Protein AF-A0A2R5L141-F1 (afdb_monomer_lite)

Structure (mmCIF, N/CA/C/O backbone):
data_AF-A0A2R5L141-F1
#
_entry.id   AF-A0A2R5L141-F1
#
loop_
_atom_site.group_PDB
_atom_site.id
_atom_site.type_symbol
_atom_site.label_atom_id
_atom_site.label_alt_id
_atom_site.label_comp_id
_atom_site.label_asym_id
_atom_site.label_entity_id
_atom_site.label_seq_id
_atom_site.pdbx_PDB_ins_code
_atom_site.Cartn_x
_atom_site.Cartn_y
_atom_site.Cartn_z
_atom_site.occupancy
_atom_site.B_iso_or_equiv
_atom_site.auth_seq_id
_atom_site.auth_comp_id
_atom_site.auth_asym_id
_atom_site.auth_atom_id
_atom_site.pdbx_PDB_model_num
ATOM 1 N N . PRO A 1 1 ? -1.984 18.784 17.038 1.00 58.97 1 PRO A N 1
ATOM 2 C CA . PRO A 1 1 ? -2.463 17.657 17.877 1.00 58.97 1 PRO A CA 1
ATOM 3 C C . PRO A 1 1 ? -3.849 17.119 17.466 1.00 58.97 1 PRO A C 1
ATOM 5 O O . PRO A 1 1 ? -3.895 16.082 16.822 1.00 58.97 1 PRO A O 1
ATOM 8 N N . ARG A 1 2 ? -4.967 17.826 17.723 1.00 63.34 2 ARG A N 1
ATOM 9 C CA . ARG A 1 2 ? -6.333 17.289 17.489 1.00 63.34 2 ARG A CA 1
ATOM 10 C C . ARG A 1 2 ? -6.642 16.877 16.038 1.00 63.34 2 ARG A C 1
ATOM 12 O O . ARG A 1 2 ? -7.341 15.895 15.826 1.00 63.34 2 ARG A O 1
ATOM 19 N N . ARG A 1 3 ? -6.106 17.599 15.043 1.00 70.69 3 ARG A N 1
ATOM 20 C CA . ARG A 1 3 ? -6.304 17.279 13.612 1.00 70.69 3 ARG A CA 1
ATOM 21 C C . ARG A 1 3 ? -5.584 15.990 13.189 1.00 70.69 3 ARG A C 1
ATOM 23 O O . ARG A 1 3 ? -6.157 15.211 12.442 1.00 70.69 3 ARG A O 1
ATOM 30 N N . ILE A 1 4 ? -4.379 15.747 13.715 1.00 76.75 4 ILE A N 1
ATOM 31 C CA . ILE A 1 4 ? -3.587 14.536 13.431 1.00 76.75 4 ILE A CA 1
ATOM 32 C C . ILE A 1 4 ? -4.266 13.313 14.052 1.00 76.75 4 ILE A C 1
ATOM 34 O O . ILE A 1 4 ? -4.459 12.313 13.376 1.00 76.75 4 ILE A O 1
ATOM 38 N N . THR A 1 5 ? -4.734 13.419 15.299 1.00 81.12 5 THR A N 1
ATOM 39 C CA . THR A 1 5 ? -5.468 12.330 15.962 1.00 81.12 5 THR A CA 1
ATOM 40 C C . THR A 1 5 ? -6.735 11.937 15.197 1.00 81.12 5 THR A C 1
ATOM 42 O O . THR A 1 5 ? -6.980 10.755 14.981 1.00 81.12 5 THR A O 1
ATOM 45 N N . GLY A 1 6 ? -7.528 12.914 14.738 1.00 85.25 6 GLY A N 1
ATOM 46 C CA . GLY A 1 6 ? -8.716 12.634 13.923 1.00 85.25 6 GLY A CA 1
ATOM 47 C C . GLY A 1 6 ? -8.377 11.939 12.601 1.00 85.25 6 GLY A C 1
ATOM 48 O O . GLY A 1 6 ? -9.056 10.991 12.213 1.00 85.25 6 GLY A O 1
ATOM 49 N N . TYR A 1 7 ? -7.291 12.365 11.955 1.00 86.06 7 TYR A N 1
ATOM 50 C CA . TYR A 1 7 ? -6.790 11.756 10.727 1.00 86.06 7 TYR A CA 1
ATOM 51 C C . TYR A 1 7 ? -6.356 10.299 10.934 1.00 86.06 7 TYR A C 1
ATOM 53 O O . TYR A 1 7 ? -6.804 9.412 10.212 1.00 86.06 7 TYR A O 1
ATOM 61 N N . VAL A 1 8 ? -5.532 10.039 11.954 1.00 86.31 8 VAL A N 1
ATOM 62 C CA . VAL A 1 8 ? -5.047 8.693 12.298 1.00 86.31 8 VAL A CA 1
ATOM 63 C C . VAL A 1 8 ? -6.211 7.765 12.648 1.00 86.31 8 VAL A C 1
ATOM 65 O O . VAL A 1 8 ? -6.224 6.614 12.215 1.00 86.31 8 VAL A O 1
ATOM 68 N N . ASN A 1 9 ? -7.229 8.261 13.357 1.00 89.88 9 ASN A N 1
ATOM 69 C CA . ASN A 1 9 ? -8.430 7.484 13.666 1.00 89.88 9 ASN A CA 1
ATOM 70 C C . ASN A 1 9 ? -9.209 7.107 12.401 1.00 89.88 9 ASN A C 1
ATOM 72 O O . ASN A 1 9 ? -9.578 5.945 12.234 1.00 89.88 9 ASN A O 1
ATOM 76 N N . LEU A 1 10 ? -9.433 8.065 11.497 1.00 92.06 10 LEU A N 1
ATOM 77 C CA . LEU A 1 10 ? -10.133 7.806 10.239 1.00 92.06 10 LEU A CA 1
ATOM 78 C C . LEU A 1 10 ? -9.359 6.812 9.364 1.00 92.06 10 LEU A C 1
ATOM 80 O O . LEU A 1 10 ? -9.944 5.879 8.812 1.00 92.06 10 LEU A O 1
ATOM 84 N N . LEU A 1 11 ? -8.039 6.963 9.285 1.00 91.75 11 LEU A N 1
ATOM 85 C CA . LEU A 1 11 ? -7.178 6.034 8.564 1.00 91.75 11 LEU A CA 1
ATOM 86 C C . LEU A 1 11 ? -7.195 4.631 9.186 1.00 91.75 11 LEU A C 1
ATOM 88 O O . LEU A 1 11 ? -7.276 3.640 8.473 1.00 91.75 11 LEU A O 1
ATOM 92 N N . THR A 1 12 ? -7.182 4.534 10.514 1.00 93.00 12 THR A N 1
ATOM 93 C CA . THR A 1 12 ? -7.265 3.246 11.217 1.00 93.00 12 THR A CA 1
ATOM 94 C C . THR A 1 12 ? -8.603 2.555 10.949 1.00 93.00 12 THR A C 1
ATOM 96 O O . THR A 1 12 ? -8.636 1.358 10.671 1.00 93.00 12 THR A O 1
ATOM 99 N N . LEU A 1 13 ? -9.714 3.299 10.983 1.00 95.00 13 LEU A N 1
ATOM 100 C CA . LEU A 1 13 ? -11.051 2.770 10.691 1.00 95.00 13 LEU A CA 1
ATOM 101 C C . LEU A 1 13 ? -11.174 2.283 9.244 1.00 95.00 13 LEU A C 1
ATOM 103 O O . LEU A 1 13 ? -11.675 1.183 9.001 1.00 95.00 13 LEU A O 1
ATOM 107 N N . THR A 1 14 ? -10.704 3.087 8.291 1.00 95.00 14 THR A N 1
ATOM 108 C CA . THR A 1 14 ? -10.738 2.740 6.862 1.00 95.00 14 THR A CA 1
ATOM 109 C C . THR A 1 14 ? -9.842 1.541 6.565 1.00 95.00 14 THR A C 1
ATOM 111 O O . THR A 1 14 ? -10.306 0.585 5.946 1.00 95.00 14 THR A O 1
ATOM 114 N N . TYR A 1 15 ? -8.619 1.519 7.103 1.00 95.50 15 TYR A N 1
ATOM 115 C CA . TYR A 1 15 ? -7.717 0.371 7.017 1.00 95.50 15 TYR A CA 1
ATOM 116 C C . TYR A 1 15 ? -8.356 -0.907 7.567 1.00 95.50 15 TYR A C 1
ATOM 118 O O . TYR A 1 15 ? -8.405 -1.911 6.863 1.00 95.50 15 TYR A O 1
ATOM 126 N N . ASN A 1 16 ? -8.895 -0.878 8.790 1.00 95.88 16 ASN A N 1
ATOM 127 C CA . ASN A 1 16 ? -9.498 -2.065 9.403 1.00 95.88 16 ASN A CA 1
ATOM 128 C C . ASN A 1 16 ? -10.695 -2.586 8.596 1.00 95.88 16 ASN A C 1
ATOM 130 O O . ASN A 1 16 ? -10.852 -3.797 8.449 1.00 95.88 16 ASN A O 1
ATOM 134 N N . SER A 1 17 ? -11.506 -1.683 8.041 1.00 95.38 17 SER A N 1
ATOM 135 C CA . SER A 1 17 ? -12.667 -2.046 7.219 1.00 95.38 17 SER A CA 1
ATOM 136 C C . SER A 1 17 ? -12.243 -2.752 5.928 1.00 95.38 17 SER A C 1
ATOM 138 O O . SER A 1 17 ? -12.770 -3.809 5.590 1.00 95.38 17 SER A O 1
ATOM 140 N N . ILE A 1 18 ? -11.249 -2.201 5.226 1.00 95.69 18 ILE A N 1
ATOM 141 C CA . ILE A 1 18 ? -10.749 -2.769 3.969 1.00 95.69 18 ILE A CA 1
ATOM 142 C C . ILE A 1 18 ? -9.975 -4.062 4.226 1.00 95.69 18 ILE A C 1
ATOM 144 O O . ILE A 1 18 ? -10.136 -5.023 3.478 1.00 95.69 18 ILE A O 1
ATOM 148 N N . LYS A 1 19 ? -9.187 -4.128 5.306 1.00 96.25 19 LYS A N 1
ATOM 149 C CA . LYS A 1 19 ? -8.475 -5.343 5.721 1.00 96.25 19 LYS A CA 1
ATOM 150 C C . LYS A 1 19 ? -9.455 -6.486 5.974 1.00 96.25 19 LYS A C 1
ATOM 152 O O . LYS A 1 19 ? -9.295 -7.551 5.385 1.00 96.25 19 LYS A O 1
ATOM 157 N N . ALA A 1 20 ? -10.499 -6.252 6.769 1.00 96.00 20 ALA A N 1
ATOM 158 C CA . ALA A 1 20 ? -11.530 -7.257 7.027 1.00 96.00 20 ALA A CA 1
ATOM 159 C C . ALA A 1 20 ? -12.231 -7.704 5.730 1.00 96.00 20 ALA A C 1
ATOM 161 O O . ALA A 1 20 ? -12.481 -8.892 5.519 1.00 96.00 20 ALA A O 1
ATOM 162 N N . ALA A 1 21 ? -12.490 -6.771 4.811 1.00 95.69 21 ALA A N 1
ATOM 163 C CA . ALA A 1 21 ? -13.061 -7.117 3.517 1.00 95.69 21 ALA A CA 1
ATOM 164 C C . ALA A 1 21 ? -12.092 -7.941 2.646 1.00 95.69 21 ALA A C 1
ATOM 166 O O . ALA A 1 21 ? -12.517 -8.877 1.973 1.00 95.69 21 ALA A O 1
ATOM 167 N N . SER A 1 22 ? -10.788 -7.652 2.699 1.00 96.50 22 SER A N 1
ATOM 168 C CA . SER A 1 22 ? -9.754 -8.400 1.968 1.00 96.50 22 SER A CA 1
ATOM 169 C C . SER A 1 22 ? -9.618 -9.852 2.435 1.00 96.50 22 SER A C 1
ATOM 171 O O . SER A 1 22 ? -9.294 -10.732 1.630 1.00 96.50 22 SER A O 1
ATOM 173 N N . GLU A 1 23 ? -9.925 -10.111 3.710 1.00 96.38 23 GLU A N 1
ATOM 174 C CA . GLU A 1 23 ? -9.935 -11.441 4.329 1.00 96.38 23 GLU A CA 1
ATOM 175 C C . GLU A 1 23 ? -11.157 -12.274 3.897 1.00 96.38 23 GLU A C 1
ATOM 177 O O . GLU A 1 23 ? -11.150 -13.495 4.028 1.00 96.38 23 GLU A O 1
ATOM 182 N N . SER A 1 24 ? -12.174 -11.652 3.287 1.00 95.56 24 SER A N 1
ATOM 183 C CA . SER A 1 24 ? -13.379 -12.329 2.775 1.00 95.56 24 SER A CA 1
ATOM 184 C C . SER A 1 24 ? -13.175 -13.017 1.409 1.00 95.56 24 SER A C 1
ATOM 186 O O . SER A 1 24 ? -14.141 -13.367 0.728 1.00 95.56 24 SER A O 1
ATOM 188 N N . GLY A 1 25 ? -11.922 -13.208 0.980 1.00 93.81 25 GLY A N 1
ATOM 189 C CA . GLY A 1 25 ? -11.573 -13.884 -0.272 1.00 93.81 25 GLY A CA 1
ATOM 190 C C . GLY A 1 25 ? -12.082 -13.130 -1.502 1.00 93.81 25 GLY A C 1
ATOM 191 O O . GLY A 1 25 ? -11.846 -11.930 -1.637 1.00 93.81 25 GLY A O 1
ATOM 192 N N . GLU A 1 26 ? -12.786 -13.822 -2.397 1.00 95.06 26 GLU A N 1
ATOM 193 C CA . GLU A 1 26 ? -13.339 -13.252 -3.638 1.00 95.06 26 GLU A CA 1
ATOM 194 C C . GLU A 1 26 ? -14.398 -12.168 -3.397 1.00 95.06 26 GLU A C 1
ATOM 196 O O . GLU A 1 26 ? -14.607 -11.301 -4.247 1.00 95.06 26 GLU A O 1
ATOM 201 N N . LEU A 1 27 ? -15.031 -12.158 -2.216 1.00 94.50 27 LEU A N 1
ATOM 202 C CA . LEU A 1 27 ? -16.001 -11.121 -1.860 1.00 94.50 27 LEU A CA 1
ATOM 203 C C . LEU A 1 27 ? -15.362 -9.728 -1.778 1.00 94.50 27 LEU A C 1
ATOM 205 O O . LEU A 1 27 ? -16.065 -8.725 -1.903 1.00 94.50 27 LEU A O 1
ATOM 209 N N . PHE A 1 28 ? -14.034 -9.653 -1.644 1.00 96.06 28 PHE A N 1
ATOM 210 C CA . PHE A 1 28 ? -13.302 -8.392 -1.671 1.00 96.06 28 PHE A CA 1
ATOM 211 C C . PHE A 1 28 ? -13.547 -7.593 -2.960 1.00 96.06 28 PHE A C 1
ATOM 213 O O . PHE A 1 28 ? -13.614 -6.369 -2.914 1.00 96.06 28 PHE A O 1
ATOM 220 N N . GLY A 1 29 ? -13.780 -8.265 -4.094 1.00 94.56 29 GLY A N 1
ATOM 221 C CA . GLY A 1 29 ? -14.063 -7.591 -5.364 1.00 94.56 29 GLY A CA 1
ATOM 222 C C . GLY A 1 29 ? -15.428 -6.903 -5.452 1.00 94.56 29 GLY A C 1
ATOM 223 O O . GLY A 1 29 ? -15.714 -6.261 -6.460 1.00 94.56 29 GLY A O 1
ATOM 224 N N . PHE A 1 30 ? -16.266 -7.028 -4.418 1.00 93.81 30 PHE A N 1
ATOM 225 C CA . PHE A 1 30 ? -17.536 -6.308 -4.288 1.00 93.81 30 PHE A CA 1
ATOM 226 C C . PHE A 1 30 ? -17.441 -5.103 -3.345 1.00 93.81 30 PHE A C 1
ATOM 228 O O . PHE A 1 30 ? -18.433 -4.394 -3.164 1.00 93.81 30 PHE A O 1
ATOM 235 N N . VAL A 1 31 ? -16.274 -4.857 -2.736 1.00 93.81 31 VAL A N 1
ATOM 236 C CA . VAL A 1 31 ? -16.047 -3.648 -1.942 1.00 93.81 31 VAL A CA 1
ATOM 237 C C . VAL A 1 31 ? -16.135 -2.434 -2.863 1.00 93.81 31 VAL A C 1
ATOM 239 O O . VAL A 1 31 ? -15.435 -2.395 -3.874 1.00 93.81 31 VAL A O 1
ATOM 242 N N . PRO A 1 32 ? -16.953 -1.423 -2.526 1.00 93.50 32 PRO A N 1
ATOM 243 C CA . PRO A 1 32 ? -17.007 -0.203 -3.314 1.00 93.50 32 PRO A CA 1
ATOM 244 C C . PRO A 1 32 ? -15.641 0.487 -3.409 1.00 93.50 32 PRO A C 1
ATOM 246 O O . PRO A 1 32 ? -15.002 0.754 -2.388 1.00 93.50 32 PRO A O 1
ATOM 249 N N . ASP A 1 33 ? -15.234 0.852 -4.627 1.00 90.56 33 ASP A N 1
ATOM 250 C CA . ASP A 1 33 ? -13.930 1.470 -4.904 1.00 90.56 33 ASP A CA 1
ATOM 251 C C . ASP A 1 33 ? -13.672 2.752 -4.103 1.00 90.56 33 ASP A C 1
ATOM 253 O O . ASP A 1 33 ? -12.529 3.043 -3.757 1.00 90.56 33 ASP A O 1
ATOM 257 N N . TYR A 1 34 ? -14.715 3.505 -3.736 1.00 91.50 34 TYR A N 1
ATOM 258 C CA . TYR A 1 34 ? -14.532 4.718 -2.938 1.00 91.50 34 TYR A CA 1
ATOM 259 C C . TYR A 1 34 ? -13.901 4.433 -1.568 1.00 91.50 34 TYR A C 1
ATOM 261 O O . TYR A 1 34 ? -13.178 5.283 -1.057 1.00 91.50 34 TYR A O 1
ATOM 269 N N . TYR A 1 35 ? -14.122 3.254 -0.969 1.00 93.12 35 TYR A N 1
ATOM 270 C CA . TYR A 1 35 ? -13.442 2.888 0.276 1.00 93.12 35 TYR A CA 1
ATOM 271 C C . TYR A 1 35 ? -11.941 2.730 0.049 1.00 93.12 35 TYR A C 1
ATOM 273 O O . TYR A 1 35 ? -11.149 3.259 0.829 1.00 93.12 35 TYR A O 1
ATOM 281 N N . LEU A 1 36 ? -11.565 2.050 -1.039 1.00 93.88 36 LEU A N 1
ATOM 282 C CA . LEU A 1 36 ? -10.172 1.881 -1.446 1.00 93.88 36 LEU A CA 1
ATOM 283 C C . LEU A 1 36 ? -9.529 3.245 -1.703 1.00 93.88 36 LEU A C 1
ATOM 285 O O . LEU A 1 36 ? -8.472 3.521 -1.144 1.00 93.88 36 LEU A O 1
ATOM 289 N N . ASN A 1 37 ? -10.210 4.123 -2.444 1.00 92.25 37 ASN A N 1
ATOM 290 C CA . ASN A 1 37 ? -9.711 5.460 -2.748 1.00 92.25 37 ASN A CA 1
ATOM 291 C C . ASN A 1 37 ? -9.502 6.309 -1.486 1.00 92.25 37 ASN A C 1
ATOM 293 O O . ASN A 1 37 ? -8.422 6.860 -1.297 1.00 92.25 37 ASN A O 1
ATOM 297 N N . VAL A 1 38 ? -10.483 6.355 -0.576 1.00 93.69 38 VAL A N 1
ATOM 298 C CA . VAL A 1 38 ? -10.355 7.094 0.694 1.00 93.69 38 VAL A CA 1
ATOM 299 C C . VAL A 1 38 ? -9.163 6.585 1.504 1.00 93.69 38 VAL A C 1
ATOM 301 O O . VAL A 1 38 ? -8.378 7.376 2.019 1.00 93.69 38 VAL A O 1
ATOM 304 N N . PHE A 1 39 ? -8.984 5.268 1.600 1.00 94.12 39 PHE A N 1
ATOM 305 C CA . PHE A 1 39 ? -7.820 4.688 2.267 1.00 94.12 39 PHE A CA 1
ATOM 306 C C . PHE A 1 39 ? -6.501 5.098 1.610 1.00 94.12 39 PHE A C 1
ATOM 308 O O . PHE A 1 39 ? -5.534 5.420 2.306 1.00 94.12 39 PHE A O 1
ATOM 315 N N . THR A 1 40 ? -6.449 5.106 0.281 1.00 92.62 40 THR A N 1
ATOM 316 C CA . THR A 1 40 ? -5.247 5.485 -0.454 1.00 92.62 40 THR A CA 1
ATOM 317 C C . THR A 1 40 ? -4.929 6.967 -0.316 1.00 92.62 40 THR A C 1
ATOM 319 O O . THR A 1 40 ? -3.781 7.308 -0.041 1.00 92.62 40 THR A O 1
ATOM 322 N N . GLU A 1 41 ? -5.924 7.845 -0.424 1.00 92.00 41 GLU A N 1
ATOM 323 C CA . GLU A 1 41 ? -5.775 9.286 -0.204 1.00 92.00 41 GLU A CA 1
ATOM 324 C C . GLU A 1 41 ? -5.304 9.583 1.222 1.00 92.00 41 GLU A C 1
ATOM 326 O O . GLU A 1 41 ? -4.361 10.350 1.424 1.00 92.00 41 GLU A O 1
ATOM 331 N N . LEU A 1 42 ? -5.886 8.908 2.219 1.00 90.62 42 LEU A N 1
ATOM 332 C CA . LEU A 1 42 ? -5.440 9.016 3.607 1.00 90.62 42 LEU A CA 1
ATOM 333 C C . LEU A 1 42 ? -4.038 8.415 3.816 1.00 90.62 42 LEU A C 1
ATOM 335 O O . LEU A 1 42 ? -3.292 8.853 4.688 1.00 90.62 42 LEU A O 1
ATOM 339 N N . SER A 1 43 ? -3.622 7.436 3.020 1.00 88.62 43 SER A N 1
ATOM 340 C CA . SER A 1 43 ? -2.245 6.927 3.065 1.00 88.62 43 SER A CA 1
ATOM 341 C C . SER A 1 43 ? -1.261 7.905 2.409 1.00 88.62 43 SER A C 1
ATOM 343 O O . SER A 1 43 ? -0.153 8.095 2.908 1.00 88.62 43 SER A O 1
ATOM 345 N N . LEU A 1 44 ? -1.670 8.577 1.329 1.00 86.75 44 LEU A N 1
ATOM 346 C CA . LEU A 1 44 ? -0.882 9.584 0.612 1.00 86.75 44 LEU A CA 1
ATOM 347 C C . LEU A 1 44 ? -0.679 10.859 1.427 1.00 86.75 44 LEU A C 1
ATOM 349 O O . LEU A 1 44 ? 0.459 11.292 1.589 1.00 86.75 44 LEU A O 1
ATOM 353 N N . GLY A 1 45 ? -1.746 11.429 1.993 1.00 83.38 45 GLY A N 1
ATOM 354 C CA . GLY A 1 45 ? -1.634 12.616 2.851 1.00 83.38 45 GLY A CA 1
ATOM 355 C C . GLY A 1 45 ? -0.752 12.363 4.078 1.00 83.38 45 GLY A C 1
ATOM 356 O O . GLY A 1 45 ? -0.084 13.259 4.590 1.00 83.38 45 GLY A O 1
ATOM 357 N N . LEU A 1 46 ? -0.676 11.104 4.506 1.00 76.50 46 LEU A N 1
ATOM 358 C CA . LEU A 1 46 ? 0.200 10.673 5.575 1.00 76.50 46 LEU A CA 1
ATOM 359 C C . LEU A 1 46 ? 1.659 10.549 5.110 1.00 76.50 46 LEU A C 1
ATOM 361 O O . LEU A 1 46 ? 2.556 11.018 5.809 1.00 76.50 46 LEU A O 1
ATOM 365 N N . ALA A 1 47 ? 1.904 9.977 3.928 1.00 76.56 47 ALA A N 1
ATOM 366 C CA . ALA A 1 47 ? 3.226 9.959 3.296 1.00 76.56 47 ALA A CA 1
ATOM 367 C C . ALA A 1 47 ? 3.782 11.379 3.093 1.00 76.56 47 ALA A C 1
ATOM 369 O O . ALA A 1 47 ? 4.957 11.628 3.353 1.00 76.56 47 ALA A O 1
ATOM 370 N N . ASP A 1 48 ? 2.926 12.320 2.696 1.00 76.12 48 ASP A N 1
ATOM 371 C CA . ASP A 1 48 ? 3.282 13.730 2.537 1.00 76.12 48 ASP A CA 1
ATOM 372 C C . ASP A 1 48 ? 3.603 14.398 3.884 1.00 76.12 48 ASP A C 1
ATOM 374 O O . ASP A 1 48 ? 4.605 15.100 4.021 1.00 76.12 48 ASP A O 1
ATOM 378 N N . SER A 1 49 ? 2.845 14.079 4.942 1.00 69.81 49 SER A N 1
ATOM 379 C CA . SER A 1 49 ? 3.153 14.572 6.292 1.00 69.81 49 SER A CA 1
ATOM 380 C C . SER A 1 49 ? 4.556 14.172 6.777 1.00 69.81 49 SER A C 1
ATOM 382 O O . SER A 1 49 ? 5.203 14.956 7.467 1.00 69.81 49 SER A O 1
ATOM 384 N N . PHE A 1 50 ? 5.076 13.014 6.349 1.00 63.66 50 PHE A N 1
ATOM 385 C CA . PHE A 1 50 ? 6.456 12.595 6.626 1.00 63.66 50 PHE A CA 1
ATOM 386 C C . PHE A 1 50 ? 7.515 13.349 5.839 1.00 63.66 50 PHE A C 1
ATOM 388 O O . PHE A 1 50 ? 8.643 13.485 6.308 1.00 63.66 50 PHE A O 1
ATOM 395 N N . ALA A 1 51 ? 7.194 13.786 4.624 1.00 60.91 51 ALA A N 1
ATOM 396 C CA . ALA A 1 51 ? 8.095 14.639 3.863 1.00 60.91 51 ALA A CA 1
ATOM 397 C C . ALA A 1 51 ? 8.215 16.030 4.512 1.00 60.91 51 ALA A C 1
ATOM 399 O O . ALA A 1 51 ? 9.244 16.688 4.368 1.00 60.91 51 ALA A O 1
ATOM 400 N N . LEU A 1 52 ? 7.178 16.449 5.249 1.00 54.59 52 LEU A N 1
ATOM 401 C CA . LEU A 1 52 ? 7.062 17.771 5.860 1.00 54.59 52 LEU A CA 1
ATOM 402 C C . LEU A 1 52 ? 7.450 17.831 7.353 1.00 54.59 52 LEU A C 1
ATOM 404 O O . LEU A 1 52 ? 7.744 18.927 7.832 1.00 54.59 52 LEU A O 1
ATOM 408 N N . GLN A 1 53 ? 7.436 16.721 8.109 1.00 55.00 53 GLN A N 1
ATOM 409 C CA . GLN A 1 53 ? 7.635 16.726 9.572 1.00 55.00 53 GLN A CA 1
ATOM 410 C C . GLN A 1 53 ? 8.580 15.636 10.113 1.00 55.00 53 GLN A C 1
ATOM 412 O O . GLN A 1 53 ? 8.728 14.555 9.550 1.00 55.00 53 GLN A O 1
ATOM 417 N N . ASP A 1 54 ? 9.202 15.969 11.251 1.00 54.69 54 ASP A N 1
ATOM 418 C CA . ASP A 1 54 ? 10.209 15.211 12.003 1.00 54.69 54 ASP A CA 1
ATOM 419 C C . ASP A 1 54 ? 9.861 13.731 12.263 1.00 54.69 54 ASP A C 1
ATOM 421 O O . ASP A 1 54 ? 8.724 13.363 12.565 1.00 54.69 54 ASP A O 1
ATOM 425 N N . TYR A 1 55 ? 10.906 12.895 12.279 1.00 55.50 55 TYR A N 1
ATOM 426 C CA . TYR A 1 55 ? 10.923 11.436 12.503 1.00 55.50 55 TYR A CA 1
ATOM 427 C C . TYR A 1 55 ? 10.110 10.926 13.719 1.00 55.50 55 TYR A C 1
ATOM 429 O O . TYR A 1 55 ? 9.768 9.743 13.786 1.00 55.50 55 TYR A O 1
ATOM 437 N N . GLN A 1 56 ? 9.762 11.797 14.665 1.00 56.47 56 GLN A N 1
ATOM 438 C CA . GLN A 1 56 ? 8.990 11.489 15.874 1.00 56.47 56 GLN A CA 1
ATOM 439 C C . GLN A 1 56 ? 7.584 10.931 15.573 1.00 56.47 56 GLN A C 1
ATOM 441 O O . GLN A 1 56 ? 7.178 9.945 16.188 1.00 56.47 56 GLN A O 1
ATOM 446 N N . VAL A 1 57 ? 6.870 11.478 14.579 1.00 55.84 57 VAL A N 1
ATOM 447 C CA . VAL A 1 57 ? 5.509 11.015 14.214 1.00 55.84 57 VAL A CA 1
ATOM 448 C C . VAL A 1 57 ? 5.536 9.572 13.685 1.00 55.84 57 VAL A C 1
ATOM 450 O O . VAL A 1 57 ? 4.633 8.778 13.950 1.00 55.84 57 VAL A O 1
ATOM 453 N N . THR A 1 58 ? 6.631 9.186 13.021 1.00 61.03 58 THR A N 1
ATOM 454 C CA . THR A 1 58 ? 6.877 7.812 12.545 1.00 61.03 58 THR A CA 1
ATOM 455 C C . THR A 1 58 ? 6.968 6.803 13.682 1.00 61.03 58 THR A C 1
ATOM 457 O O . THR A 1 58 ? 6.598 5.650 13.478 1.00 61.03 58 THR A O 1
ATOM 460 N N . GLN A 1 59 ? 7.478 7.197 14.856 1.00 68.50 59 GLN A N 1
ATOM 461 C CA . GLN A 1 59 ? 7.656 6.278 15.984 1.00 68.50 59 GLN A CA 1
ATOM 462 C C . GLN A 1 59 ? 6.345 6.008 16.722 1.00 68.50 59 GLN A C 1
ATOM 464 O O . GLN A 1 59 ? 6.068 4.850 17.030 1.00 68.50 59 GLN A O 1
ATOM 469 N N . GLU A 1 60 ? 5.521 7.034 16.959 1.00 75.31 60 GLU A N 1
ATOM 470 C CA . GLU A 1 60 ? 4.261 6.889 17.705 1.00 75.31 60 GLU A CA 1
ATOM 471 C C . GLU A 1 60 ? 3.262 5.965 16.990 1.00 75.31 60 GLU A C 1
ATOM 473 O O . GLU A 1 60 ? 2.615 5.132 17.624 1.00 75.31 60 GLU A O 1
ATOM 478 N N . HIS A 1 61 ? 3.168 6.056 15.659 1.00 78.12 61 HIS A N 1
ATOM 479 C CA . HIS A 1 61 ? 2.227 5.252 14.869 1.00 78.12 61 HIS A CA 1
ATOM 480 C C . HIS A 1 61 ? 2.913 4.201 13.979 1.00 78.12 61 HIS A C 1
ATOM 482 O O . HIS A 1 61 ? 2.300 3.687 13.042 1.00 78.12 61 HIS A O 1
ATOM 488 N N . ALA A 1 62 ? 4.168 3.836 14.285 1.00 79.25 62 ALA A N 1
ATOM 489 C CA . ALA A 1 62 ? 5.002 2.887 13.525 1.00 79.25 62 ALA A CA 1
ATOM 490 C C . ALA A 1 62 ? 4.263 1.604 13.101 1.00 79.25 62 ALA A C 1
ATOM 492 O O . ALA A 1 62 ? 4.426 1.122 11.980 1.00 79.25 62 ALA A O 1
ATOM 493 N N . SER A 1 63 ? 3.445 1.048 13.997 1.00 85.81 63 SER A N 1
ATOM 494 C CA . SER A 1 63 ? 2.670 -0.175 13.764 1.00 85.81 63 SER A CA 1
ATOM 495 C C . SER A 1 63 ? 1.578 0.002 12.708 1.00 85.81 63 SER A C 1
ATOM 497 O O . SER A 1 63 ? 1.436 -0.854 11.831 1.00 85.81 63 SER A O 1
ATOM 499 N N . LEU A 1 64 ? 0.844 1.117 12.754 1.00 87.62 64 LEU A N 1
ATOM 500 C CA . LEU A 1 64 ? -0.149 1.463 11.742 1.00 87.62 64 LEU A CA 1
ATOM 501 C C . LEU A 1 64 ? 0.544 1.622 10.391 1.00 87.62 64 LEU A C 1
ATOM 503 O O . LEU A 1 64 ? 0.136 0.979 9.433 1.00 87.62 64 LEU A O 1
ATOM 507 N N . TYR A 1 65 ? 1.652 2.364 10.325 1.00 84.56 65 TYR A N 1
ATOM 508 C CA . TYR A 1 65 ? 2.400 2.542 9.077 1.00 84.56 65 TYR A CA 1
ATOM 509 C C . TYR A 1 65 ? 2.834 1.219 8.453 1.00 84.56 65 TYR A C 1
ATOM 511 O O . TYR A 1 65 ? 2.578 0.990 7.275 1.00 84.56 65 TYR A O 1
ATOM 519 N N . ARG A 1 66 ? 3.425 0.315 9.243 1.00 88.81 66 ARG A N 1
ATOM 520 C CA . ARG A 1 66 ? 3.815 -1.016 8.753 1.00 88.81 66 ARG A CA 1
ATOM 521 C C . ARG A 1 66 ? 2.619 -1.791 8.209 1.00 88.81 66 ARG A C 1
ATOM 523 O O . ARG A 1 66 ? 2.740 -2.435 7.174 1.00 88.81 66 ARG A O 1
ATOM 530 N N . SER A 1 67 ? 1.474 -1.687 8.878 1.00 92.62 67 SER A N 1
ATOM 531 C CA . SER A 1 67 ? 0.231 -2.349 8.478 1.00 92.62 67 SER A CA 1
ATOM 532 C C . SER A 1 67 ? -0.305 -1.811 7.146 1.00 92.62 67 SER A C 1
ATOM 534 O O . SER A 1 67 ? -0.603 -2.586 6.241 1.00 92.62 67 SER A O 1
ATOM 536 N N . LEU A 1 68 ? -0.343 -0.484 6.986 1.00 91.62 68 LEU A N 1
ATOM 537 C CA . LEU A 1 68 ? -0.751 0.182 5.744 1.00 91.62 68 LEU A CA 1
ATOM 538 C C . LEU A 1 68 ? 0.170 -0.199 4.583 1.00 91.62 68 LEU A C 1
ATOM 540 O O . LEU A 1 68 ? -0.284 -0.568 3.503 1.00 91.62 68 LEU A O 1
ATOM 544 N N . THR A 1 69 ? 1.479 -0.131 4.819 1.00 90.75 69 THR A N 1
ATOM 545 C CA . THR A 1 69 ? 2.495 -0.440 3.820 1.00 90.75 69 THR A CA 1
ATOM 546 C C . THR A 1 69 ? 2.477 -1.914 3.420 1.00 90.75 69 THR A C 1
ATOM 548 O O . THR A 1 69 ? 2.586 -2.210 2.232 1.00 90.75 69 THR A O 1
ATOM 551 N N . SER A 1 70 ? 2.309 -2.836 4.373 1.00 94.69 70 SER A N 1
ATOM 552 C CA . SER A 1 70 ? 2.132 -4.270 4.103 1.00 94.69 70 SER A CA 1
ATOM 553 C C . SER A 1 70 ? 0.893 -4.519 3.239 1.00 94.69 70 SER A C 1
ATOM 555 O O . SER A 1 70 ? 0.977 -5.204 2.219 1.00 94.69 70 SER A O 1
ATOM 557 N N . PHE A 1 71 ? -0.225 -3.867 3.565 1.00 95.31 71 PHE A N 1
ATOM 558 C CA . PHE A 1 71 ? -1.451 -3.967 2.782 1.00 95.31 71 PHE A CA 1
ATOM 559 C C . PHE A 1 71 ? -1.266 -3.447 1.348 1.00 95.31 71 PHE A C 1
ATOM 561 O O . PHE A 1 71 ? -1.528 -4.167 0.387 1.00 95.31 71 PHE A O 1
ATOM 568 N N . LEU A 1 72 ? -0.728 -2.235 1.173 1.00 94.00 72 LEU A N 1
ATOM 569 C CA . LEU A 1 72 ? -0.435 -1.681 -0.157 1.00 94.00 72 LEU A CA 1
ATOM 570 C C . LEU A 1 72 ? 0.495 -2.600 -0.966 1.00 94.00 72 LEU A C 1
ATOM 572 O O . LEU A 1 72 ? 0.236 -2.857 -2.141 1.00 94.00 72 LEU A O 1
ATOM 576 N N . SER A 1 73 ? 1.530 -3.139 -0.315 1.00 93.44 73 SER A N 1
ATOM 577 C CA . SER A 1 73 ? 2.509 -4.066 -0.902 1.00 93.44 73 SER A CA 1
ATOM 578 C C . SER A 1 73 ? 1.873 -5.351 -1.433 1.00 93.44 73 SER A C 1
ATOM 580 O O . SER A 1 73 ? 2.318 -5.865 -2.456 1.00 93.44 73 SER A O 1
ATOM 582 N N . C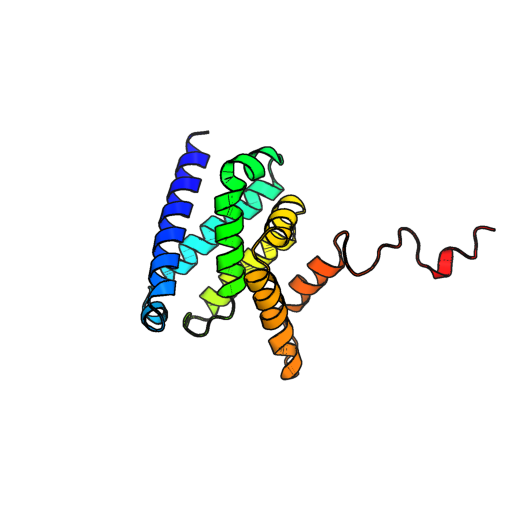YS A 1 74 ? 0.834 -5.855 -0.763 1.00 95.12 74 CYS A N 1
ATOM 583 C CA . CYS A 1 74 ? 0.140 -7.084 -1.147 1.00 95.12 74 CYS A CA 1
ATOM 584 C C . CYS A 1 74 ? -1.011 -6.860 -2.136 1.00 95.12 74 CYS A C 1
ATOM 586 O O . CYS A 1 74 ? -1.391 -7.796 -2.834 1.00 95.12 74 CYS A O 1
ATOM 588 N N . HIS A 1 75 ? -1.581 -5.650 -2.198 1.00 94.81 75 HIS A N 1
ATOM 589 C CA . HIS A 1 75 ? -2.852 -5.431 -2.893 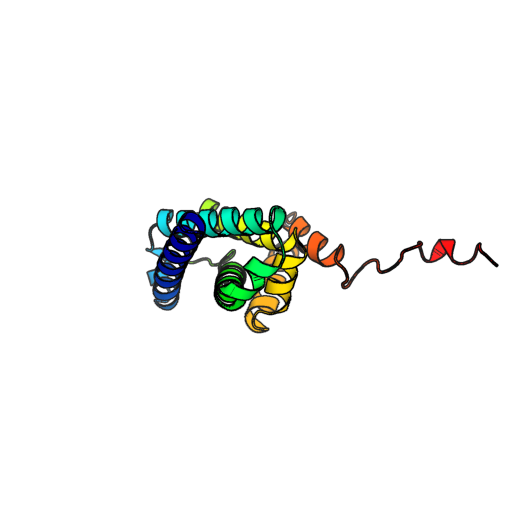1.00 94.81 75 HIS A CA 1
ATOM 590 C C . HIS A 1 75 ? -2.786 -4.547 -4.147 1.00 94.81 75 HIS A C 1
ATOM 592 O O . HIS A 1 75 ? -3.740 -4.546 -4.920 1.00 94.81 75 HIS A O 1
ATOM 598 N N . PHE A 1 76 ? -1.682 -3.845 -4.436 1.00 92.31 76 PHE A N 1
ATOM 599 C CA . PHE A 1 76 ? -1.606 -2.962 -5.621 1.00 92.31 76 PHE A CA 1
ATOM 600 C C . PHE A 1 76 ? -1.731 -3.691 -6.978 1.00 92.31 76 PHE A C 1
ATOM 602 O O . PHE A 1 76 ? -2.021 -3.065 -7.994 1.00 92.31 76 PHE A O 1
ATOM 609 N N . THR A 1 77 ? -1.530 -5.012 -7.005 1.00 91.69 77 THR A N 1
ATOM 610 C CA . THR A 1 77 ? -1.725 -5.885 -8.184 1.00 91.69 77 THR A CA 1
ATOM 611 C C . THR A 1 77 ? -2.847 -6.904 -7.991 1.00 91.69 77 THR A C 1
ATOM 613 O O . THR A 1 77 ? -3.026 -7.794 -8.821 1.00 91.69 77 THR A O 1
ATOM 616 N N . ASP A 1 78 ? -3.632 -6.780 -6.919 1.00 93.81 78 ASP A N 1
ATOM 617 C CA . ASP A 1 78 ? -4.687 -7.735 -6.597 1.00 93.81 78 ASP A CA 1
ATOM 618 C C . ASP A 1 78 ? -5.810 -7.673 -7.636 1.00 93.81 78 ASP A C 1
ATOM 620 O O . ASP A 1 78 ? -6.482 -6.657 -7.806 1.00 93.81 78 ASP A O 1
ATOM 624 N N . HIS A 1 79 ? -6.014 -8.784 -8.338 1.00 92.88 79 HIS A N 1
ATOM 625 C CA . HIS A 1 79 ? -7.031 -8.931 -9.376 1.00 92.88 79 HIS A CA 1
ATOM 626 C C . HIS A 1 79 ? -8.467 -8.765 -8.857 1.00 92.88 79 HIS A C 1
ATOM 628 O O . HIS A 1 79 ? -9.368 -8.470 -9.645 1.00 92.88 79 HIS A O 1
ATOM 634 N N . ARG A 1 80 ? -8.688 -8.932 -7.546 1.00 95.38 80 ARG A N 1
ATOM 635 C CA . ARG A 1 80 ? -9.990 -8.693 -6.914 1.00 95.38 80 ARG A CA 1
ATOM 636 C C . ARG A 1 80 ? -10.351 -7.208 -6.938 1.00 95.38 80 ARG A C 1
ATOM 638 O O . ARG A 1 80 ? -11.530 -6.882 -7.022 1.00 95.38 80 ARG A O 1
ATOM 645 N N . ILE A 1 81 ? -9.362 -6.309 -6.955 1.00 94.19 81 ILE A N 1
ATOM 646 C CA . ILE A 1 81 ? -9.571 -4.876 -7.192 1.00 94.19 81 ILE A CA 1
ATOM 647 C C . ILE A 1 81 ? -9.761 -4.666 -8.699 1.00 94.19 81 ILE A C 1
ATOM 649 O O . ILE A 1 81 ? -8.801 -4.558 -9.466 1.00 94.19 81 ILE A O 1
ATOM 653 N N . ARG A 1 82 ? -11.023 -4.654 -9.140 1.00 88.62 82 ARG A N 1
ATOM 654 C CA . ARG A 1 82 ? -11.370 -4.646 -10.571 1.00 88.62 82 ARG A CA 1
ATOM 655 C C . ARG A 1 82 ? -11.079 -3.322 -11.261 1.00 88.62 82 ARG A C 1
ATOM 657 O O . ARG A 1 82 ? -10.731 -3.322 -12.442 1.00 88.62 82 ARG A O 1
ATOM 664 N N . TYR A 1 83 ? -11.238 -2.209 -10.553 1.00 90.62 83 TYR A N 1
ATOM 665 C CA . TYR A 1 83 ? -11.038 -0.896 -11.139 1.00 90.62 83 TYR A CA 1
ATOM 666 C C . TYR A 1 83 ? -9.541 -0.593 -11.253 1.00 90.62 83 TYR A C 1
ATOM 668 O O . TYR A 1 83 ? -8.790 -0.653 -10.276 1.00 90.62 83 TYR A O 1
ATOM 676 N N . THR A 1 84 ? -9.081 -0.322 -12.474 1.00 88.62 84 THR A N 1
ATOM 677 C CA . THR A 1 84 ? -7.657 -0.083 -12.745 1.00 88.62 84 THR A CA 1
ATOM 678 C C . THR A 1 84 ? -7.159 1.157 -12.021 1.00 88.62 84 THR A C 1
ATOM 680 O O . THR A 1 84 ? -6.113 1.074 -11.384 1.00 88.62 84 THR A O 1
ATOM 683 N N . ASP A 1 85 ? -7.940 2.237 -11.994 1.00 89.56 85 ASP A N 1
ATOM 684 C CA . ASP A 1 85 ? -7.524 3.469 -11.323 1.00 89.56 85 ASP A CA 1
ATOM 685 C C . ASP A 1 85 ? -7.313 3.232 -9.818 1.00 89.56 85 ASP A C 1
ATOM 687 O O . ASP A 1 85 ? -6.359 3.742 -9.246 1.00 89.56 85 ASP A O 1
ATOM 691 N N . SER A 1 86 ? -8.126 2.396 -9.155 1.00 91.56 86 SER A N 1
ATOM 692 C CA . SER A 1 86 ? -7.927 2.045 -7.736 1.00 91.56 86 SER A CA 1
ATOM 693 C C . SER A 1 86 ? -6.570 1.367 -7.500 1.00 91.56 86 SER A C 1
ATOM 695 O O . SER A 1 86 ? -5.865 1.683 -6.539 1.00 91.56 86 SER A O 1
ATOM 697 N N . ARG A 1 87 ? -6.159 0.473 -8.409 1.00 90.50 87 ARG A N 1
ATOM 698 C CA . ARG A 1 87 ? -4.835 -0.173 -8.365 1.00 90.50 87 ARG A CA 1
ATOM 699 C C . ARG A 1 87 ? -3.708 0.821 -8.649 1.00 90.50 87 ARG A C 1
ATOM 701 O O . ARG A 1 87 ? -2.678 0.785 -7.974 1.00 90.50 87 ARG A O 1
ATOM 708 N N . GLU A 1 88 ? -3.907 1.745 -9.588 1.00 89.19 88 GLU A N 1
ATOM 709 C CA . GLU A 1 88 ? -2.950 2.821 -9.873 1.00 89.19 88 GLU A CA 1
ATOM 710 C C . GLU A 1 88 ? -2.782 3.780 -8.688 1.00 89.19 88 GLU A C 1
ATOM 712 O O . GLU A 1 88 ? -1.657 4.184 -8.374 1.00 89.19 88 GLU A O 1
ATOM 717 N N . HIS A 1 89 ? -3.863 4.092 -7.970 1.00 90.75 89 HIS A N 1
ATOM 718 C CA . HIS A 1 89 ? -3.800 4.870 -6.737 1.00 90.75 89 HIS A CA 1
ATOM 719 C C . HIS A 1 89 ? -2.993 4.124 -5.667 1.00 90.75 89 HIS A C 1
ATOM 721 O O . HIS A 1 89 ? -2.091 4.715 -5.067 1.00 90.75 89 HIS A O 1
ATOM 727 N N . PHE A 1 90 ? -3.250 2.828 -5.444 1.00 92.38 90 PHE A N 1
ATOM 728 C CA . PHE A 1 90 ? -2.486 2.008 -4.487 1.00 92.38 90 PHE A CA 1
ATOM 729 C C . PHE A 1 90 ? -0.991 2.031 -4.797 1.00 92.38 90 PHE A C 1
ATOM 731 O O . PHE A 1 90 ? -0.155 2.226 -3.912 1.00 92.38 90 PHE A O 1
ATOM 738 N N . MET A 1 91 ? -0.660 1.869 -6.072 1.00 90.06 91 MET A N 1
ATOM 739 C CA . MET A 1 91 ? 0.708 1.926 -6.552 1.00 90.06 91 MET A CA 1
ATOM 740 C C . MET A 1 91 ? 1.336 3.308 -6.354 1.00 90.06 91 MET A C 1
ATOM 742 O O . MET A 1 91 ? 2.484 3.399 -5.927 1.00 90.06 91 MET A O 1
ATOM 746 N N . SER A 1 92 ? 0.591 4.382 -6.616 1.00 88.25 92 SER A N 1
ATOM 747 C CA . SER A 1 92 ? 1.052 5.756 -6.397 1.00 88.25 92 SER A CA 1
ATOM 748 C C . SER A 1 92 ? 1.327 6.029 -4.916 1.00 88.25 92 SER A C 1
ATOM 750 O O . SER A 1 92 ? 2.354 6.618 -4.577 1.00 88.25 92 SER A O 1
ATOM 752 N N . ALA A 1 93 ? 0.472 5.528 -4.017 1.00 89.44 93 ALA A N 1
ATOM 753 C CA . ALA A 1 93 ? 0.710 5.579 -2.577 1.00 89.44 93 ALA A CA 1
ATOM 754 C C . ALA A 1 93 ? 1.969 4.809 -2.184 1.00 89.44 93 ALA A C 1
ATOM 756 O O . ALA A 1 93 ? 2.853 5.377 -1.546 1.00 89.44 93 ALA A O 1
ATOM 757 N N . LEU A 1 94 ? 2.108 3.557 -2.625 1.00 89.56 94 LEU A N 1
ATOM 758 C CA . LEU A 1 94 ? 3.315 2.767 -2.382 1.00 89.56 94 LEU A CA 1
ATOM 759 C C . LEU A 1 94 ? 4.573 3.499 -2.868 1.00 89.56 94 LEU A C 1
ATOM 761 O O . LEU A 1 94 ? 5.598 3.530 -2.183 1.00 89.56 94 LEU A O 1
ATOM 765 N N . ALA A 1 95 ? 4.477 4.142 -4.027 1.00 87.88 95 ALA A N 1
ATOM 766 C CA . ALA A 1 95 ? 5.577 4.883 -4.595 1.00 87.88 95 ALA A CA 1
ATOM 767 C C . ALA A 1 95 ? 5.970 6.106 -3.755 1.00 87.88 95 ALA A C 1
ATOM 769 O O . ALA A 1 95 ? 7.158 6.354 -3.552 1.00 87.88 95 ALA A O 1
ATOM 770 N N . MET A 1 96 ? 5.001 6.834 -3.195 1.00 85.06 96 MET A N 1
ATOM 771 C CA . MET A 1 96 ? 5.284 7.926 -2.260 1.00 85.06 96 MET A CA 1
ATOM 772 C C . MET A 1 96 ? 6.038 7.433 -1.024 1.00 85.06 96 MET A C 1
ATOM 774 O O . MET A 1 96 ? 7.017 8.064 -0.620 1.00 85.06 96 MET A O 1
ATOM 778 N N . PHE A 1 97 ? 5.686 6.262 -0.487 1.00 83.31 97 PHE A N 1
ATOM 779 C CA . PHE A 1 97 ? 6.403 5.686 0.653 1.00 83.31 97 PHE A CA 1
ATOM 780 C C . PHE A 1 97 ? 7.870 5.338 0.334 1.00 83.31 97 PHE A C 1
ATOM 782 O O . PHE A 1 97 ? 8.704 5.393 1.236 1.00 83.31 97 PHE A O 1
ATOM 789 N N . VAL A 1 98 ? 8.241 5.054 -0.921 1.00 84.12 98 VAL A N 1
ATOM 790 C CA . VAL A 1 98 ? 9.659 4.832 -1.291 1.00 84.12 98 VAL A CA 1
ATOM 791 C C . VAL A 1 98 ? 10.428 6.121 -1.597 1.00 84.12 98 VAL A C 1
ATOM 793 O O . VAL A 1 98 ? 11.641 6.073 -1.805 1.00 84.12 98 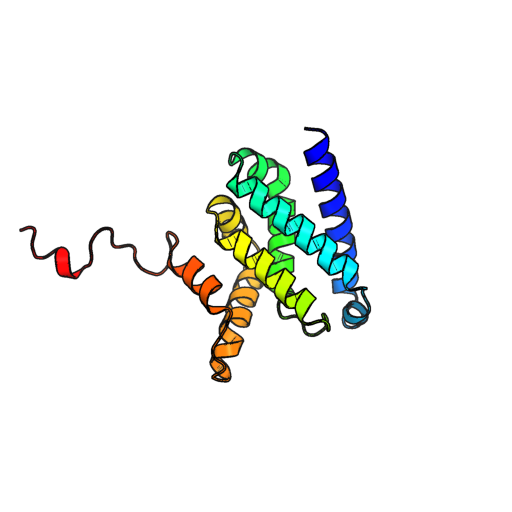VAL A O 1
ATOM 796 N N . THR A 1 99 ? 9.762 7.281 -1.651 1.00 81.06 99 THR A N 1
ATOM 797 C CA . THR A 1 99 ? 10.426 8.556 -1.980 1.00 81.06 99 THR A CA 1
ATOM 798 C C . THR A 1 99 ? 11.098 9.241 -0.792 1.00 81.06 99 THR A C 1
ATOM 800 O O . THR A 1 99 ? 12.051 9.993 -1.000 1.00 81.06 99 THR A O 1
ATOM 803 N N . CYS A 1 100 ? 10.658 8.964 0.438 1.00 78.50 100 CYS A N 1
ATOM 804 C CA . CYS A 1 100 ? 11.217 9.535 1.663 1.00 78.50 100 CYS A CA 1
ATOM 805 C C . CYS A 1 100 ? 11.938 8.462 2.494 1.00 78.50 100 CYS A C 1
ATOM 807 O O . CYS A 1 100 ? 11.497 7.320 2.594 1.00 78.50 100 CYS A O 1
ATOM 809 N N . ARG A 1 101 ? 13.060 8.827 3.132 1.00 77.25 101 ARG A N 1
ATOM 810 C CA . ARG A 1 101 ? 13.857 7.902 3.960 1.00 77.25 101 ARG A CA 1
ATOM 811 C C . ARG A 1 101 ? 13.067 7.346 5.150 1.00 77.25 101 ARG A C 1
ATOM 813 O O . ARG A 1 101 ? 13.213 6.170 5.478 1.00 77.25 101 ARG A O 1
ATOM 820 N N . ALA A 1 102 ? 12.245 8.174 5.796 1.00 78.00 102 ALA A N 1
ATOM 821 C CA . ALA A 1 102 ? 11.461 7.762 6.960 1.00 78.00 102 ALA A CA 1
ATOM 822 C C . ALA A 1 102 ? 10.424 6.692 6.585 1.00 78.00 102 ALA A C 1
ATOM 824 O O . ALA A 1 102 ? 10.361 5.637 7.213 1.00 78.00 102 ALA A O 1
ATOM 825 N N . THR A 1 103 ? 9.682 6.914 5.500 1.00 79.38 103 THR A N 1
ATOM 826 C CA . THR A 1 103 ? 8.685 5.968 4.983 1.00 79.38 103 THR A CA 1
ATOM 827 C C . THR A 1 103 ? 9.325 4.734 4.345 1.00 79.38 103 THR A C 1
ATOM 829 O O . THR A 1 103 ? 8.801 3.632 4.492 1.00 79.38 103 THR A O 1
ATOM 832 N N . LEU A 1 104 ? 10.501 4.870 3.721 1.00 83.50 104 LEU A N 1
ATOM 833 C CA . LEU A 1 104 ? 11.256 3.725 3.206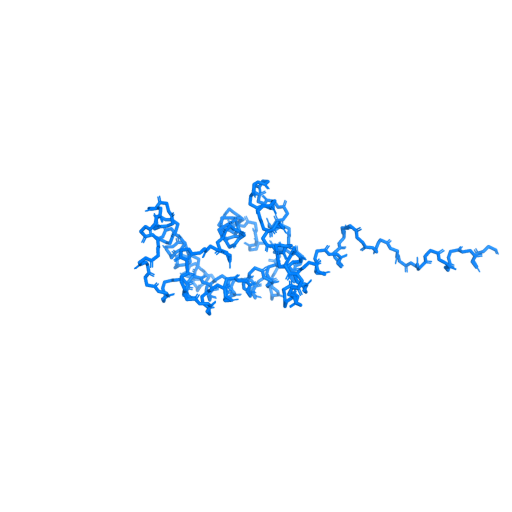 1.00 83.50 104 LEU A CA 1
ATOM 834 C C . LEU A 1 104 ? 11.696 2.798 4.344 1.00 83.50 104 LEU A C 1
ATOM 836 O O . LEU A 1 104 ? 11.578 1.584 4.221 1.00 83.50 104 LEU A O 1
ATOM 840 N N . THR A 1 105 ? 12.110 3.361 5.484 1.00 81.56 105 THR A N 1
ATOM 841 C CA . THR A 1 105 ? 12.449 2.566 6.676 1.00 81.56 105 THR A CA 1
ATOM 842 C C . THR A 1 105 ? 11.241 1.748 7.152 1.00 81.56 105 THR A C 1
ATOM 844 O O . THR A 1 105 ? 11.403 0.629 7.629 1.00 81.56 105 THR A O 1
ATOM 847 N N . VAL A 1 106 ? 10.010 2.252 7.002 1.00 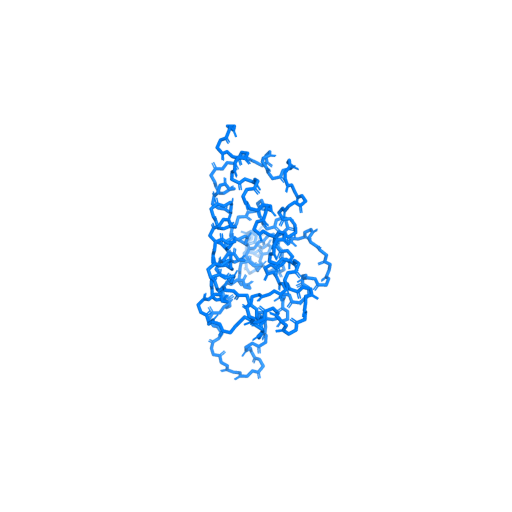84.44 106 VAL A N 1
ATOM 848 C CA . VAL A 1 106 ? 8.797 1.473 7.308 1.00 84.44 106 VAL A CA 1
ATOM 849 C C . VAL A 1 106 ? 8.679 0.268 6.374 1.00 84.44 106 VAL A C 1
ATOM 851 O O . VAL A 1 106 ? 8.496 -0.841 6.872 1.00 84.44 106 VAL A O 1
ATOM 854 N N . ILE A 1 107 ? 8.844 0.465 5.058 1.00 87.12 107 ILE A N 1
ATOM 855 C CA . ILE A 1 107 ? 8.840 -0.618 4.054 1.00 87.12 107 ILE A CA 1
ATOM 856 C C . ILE A 1 107 ? 9.913 -1.663 4.373 1.00 87.12 107 ILE A C 1
ATOM 858 O O . ILE A 1 107 ? 9.647 -2.861 4.333 1.00 87.12 107 ILE A O 1
ATOM 862 N N . GLU A 1 108 ? 11.121 -1.235 4.733 1.00 86.81 108 GLU A N 1
ATOM 863 C CA . GLU A 1 108 ? 12.217 -2.141 5.088 1.00 86.81 108 GLU A CA 1
ATOM 864 C C . GLU A 1 108 ? 11.893 -3.001 6.319 1.00 86.81 108 GLU A C 1
ATOM 866 O O . GLU A 1 108 ? 12.438 -4.093 6.450 1.00 86.81 108 GLU A O 1
ATOM 871 N N . ASN A 1 109 ? 10.967 -2.566 7.181 1.00 87.31 109 ASN A N 1
ATOM 872 C CA . ASN A 1 109 ? 10.598 -3.227 8.435 1.00 87.31 109 ASN A CA 1
ATOM 873 C C . ASN A 1 109 ? 9.223 -3.933 8.420 1.00 87.31 109 ASN A C 1
ATOM 875 O O . ASN A 1 109 ? 8.772 -4.371 9.481 1.00 87.31 109 ASN A O 1
ATOM 879 N N . ILE A 1 110 ? 8.543 -4.054 7.273 1.00 91.69 110 ILE A N 1
ATOM 880 C CA . ILE A 1 110 ? 7.349 -4.921 7.163 1.00 91.69 110 ILE A CA 1
ATOM 881 C C . ILE A 1 110 ? 7.751 -6.408 7.154 1.00 91.69 110 ILE A C 1
ATOM 883 O O . ILE A 1 110 ? 8.936 -6.747 7.160 1.00 91.69 110 ILE A O 1
ATOM 887 N N . ASP A 1 111 ? 6.786 -7.322 7.171 1.00 93.38 111 ASP A N 1
ATOM 888 C CA . ASP A 1 111 ? 7.063 -8.755 7.086 1.00 93.38 111 ASP A CA 1
ATOM 889 C C . ASP A 1 111 ? 7.722 -9.141 5.748 1.00 93.38 111 ASP A C 1
ATOM 891 O O . ASP A 1 111 ? 7.554 -8.494 4.711 1.00 93.38 111 ASP A O 1
ATOM 895 N N . GLU A 1 112 ? 8.516 -10.213 5.772 1.00 92.56 112 GLU A N 1
ATOM 896 C CA . GLU A 1 112 ? 9.276 -10.643 4.600 1.00 92.56 112 GLU A CA 1
ATOM 897 C C . GLU A 1 112 ? 8.379 -11.035 3.427 1.00 92.56 112 GLU A C 1
ATOM 899 O O . GLU A 1 112 ? 8.702 -10.714 2.282 1.00 92.56 112 GLU A O 1
ATOM 904 N N . TYR A 1 113 ? 7.244 -11.674 3.713 1.00 94.88 113 TYR A N 1
ATOM 905 C CA . TYR A 1 113 ? 6.281 -12.074 2.699 1.00 94.88 113 TYR A CA 1
ATOM 906 C C . TYR A 1 113 ? 5.786 -10.863 1.900 1.00 94.88 113 TYR A C 1
ATOM 908 O O . TYR A 1 113 ? 5.903 -10.861 0.675 1.00 94.88 113 TYR A O 1
ATOM 916 N N . SER A 1 114 ? 5.342 -9.800 2.577 1.00 94.75 114 SER A N 1
ATOM 917 C CA . SER A 1 114 ? 4.884 -8.561 1.938 1.00 94.75 114 SER A CA 1
ATOM 918 C C . SER A 1 114 ? 5.978 -7.912 1.089 1.00 94.75 114 SER A C 1
ATOM 920 O O . SER A 1 114 ? 5.713 -7.489 -0.038 1.00 94.75 114 SER A O 1
ATOM 922 N N . ARG A 1 115 ? 7.231 -7.878 1.576 1.00 92.69 115 ARG A N 1
ATOM 923 C CA . ARG A 1 115 ? 8.366 -7.343 0.796 1.00 92.69 115 ARG A CA 1
ATOM 924 C C . ARG A 1 115 ? 8.628 -8.164 -0.465 1.00 92.69 115 ARG A C 1
ATOM 926 O O . ARG A 1 115 ? 8.792 -7.594 -1.542 1.00 92.69 115 ARG A O 1
ATOM 933 N N . GLN A 1 116 ? 8.677 -9.492 -0.344 1.00 92.94 116 GLN A N 1
ATOM 934 C CA . GLN A 1 116 ? 8.916 -10.376 -1.486 1.00 92.94 116 GLN A CA 1
ATOM 935 C C . GLN A 1 116 ? 7.772 -10.301 -2.499 1.00 92.94 116 GLN A C 1
ATOM 937 O O . GLN A 1 116 ? 8.034 -10.239 -3.701 1.00 92.94 116 GLN A O 1
ATOM 942 N N . HIS A 1 117 ? 6.525 -10.281 -2.024 1.00 93.75 117 HIS A N 1
ATOM 943 C CA . HIS A 1 117 ? 5.345 -10.142 -2.868 1.00 93.75 117 HIS A CA 1
ATOM 944 C C . HIS A 1 117 ? 5.404 -8.834 -3.658 1.00 93.75 117 HIS A C 1
ATOM 946 O O . HIS A 1 117 ? 5.346 -8.868 -4.882 1.00 93.75 117 HIS A O 1
ATOM 952 N N . MET A 1 118 ? 5.649 -7.705 -2.985 1.00 92.88 118 MET A N 1
ATOM 953 C CA . MET A 1 118 ? 5.796 -6.402 -3.635 1.00 92.88 118 MET A CA 1
ATOM 954 C C . MET A 1 118 ? 6.843 -6.421 -4.750 1.00 92.88 118 MET A C 1
ATOM 956 O O . MET A 1 118 ? 6.563 -5.991 -5.868 1.00 92.88 118 MET A O 1
ATOM 960 N N . VAL A 1 119 ? 8.047 -6.928 -4.468 1.00 90.81 119 VAL A N 1
ATOM 961 C CA . VAL A 1 119 ? 9.133 -6.965 -5.458 1.00 90.81 119 VAL A CA 1
ATOM 962 C C . VAL A 1 119 ? 8.772 -7.864 -6.642 1.00 90.81 119 VAL A C 1
ATOM 964 O O . VAL A 1 119 ? 8.992 -7.468 -7.784 1.00 90.81 119 VAL A O 1
ATOM 967 N N . ARG A 1 120 ? 8.180 -9.040 -6.401 1.00 90.69 120 ARG A N 1
ATOM 968 C CA . ARG A 1 120 ? 7.730 -9.940 -7.476 1.00 90.69 120 ARG A CA 1
ATOM 969 C C . ARG A 1 120 ? 6.647 -9.290 -8.333 1.00 90.69 120 ARG A C 1
ATOM 971 O O . ARG A 1 120 ? 6.766 -9.303 -9.552 1.00 90.69 120 ARG A O 1
ATOM 978 N N . SER A 1 121 ? 5.654 -8.662 -7.713 1.00 90.44 121 SER A N 1
ATOM 979 C CA . SER A 1 121 ? 4.565 -7.978 -8.414 1.00 90.44 121 SER A CA 1
ATOM 980 C C . SER A 1 121 ? 5.054 -6.774 -9.229 1.00 90.44 121 SER A C 1
ATOM 982 O O . SER A 1 121 ? 4.554 -6.527 -10.323 1.00 90.44 121 SER A O 1
ATOM 984 N N . LEU A 1 122 ? 6.078 -6.053 -8.755 1.00 88.94 122 LEU A N 1
ATOM 985 C CA . LEU A 1 122 ? 6.728 -4.981 -9.524 1.00 88.94 122 LEU A CA 1
ATOM 986 C C . LEU A 1 122 ? 7.535 -5.510 -10.720 1.00 88.94 122 LEU A C 1
ATOM 988 O O . LEU A 1 122 ? 7.666 -4.807 -11.721 1.00 88.94 122 LEU A O 1
ATOM 992 N N . LEU A 1 123 ? 8.084 -6.724 -10.620 1.00 87.75 123 LEU A N 1
ATOM 993 C CA . LEU A 1 123 ? 8.865 -7.362 -11.682 1.00 87.75 123 LEU A CA 1
ATOM 994 C C . LEU A 1 123 ? 8.003 -8.135 -12.689 1.00 87.75 123 LEU A C 1
ATOM 996 O O . LEU A 1 123 ? 8.427 -8.292 -13.828 1.00 87.75 123 LEU A O 1
ATOM 1000 N N . GLN A 1 124 ? 6.789 -8.551 -12.319 1.00 85.56 124 GLN A N 1
ATOM 1001 C CA . GLN A 1 124 ? 5.881 -9.329 -13.172 1.00 85.56 124 GLN A CA 1
ATOM 1002 C C . GLN A 1 124 ? 5.698 -8.765 -14.602 1.00 85.56 124 GLN A C 1
ATOM 1004 O O . GLN A 1 124 ? 5.670 -9.554 -15.548 1.00 85.56 124 GLN A O 1
ATOM 1009 N N . PRO A 1 125 ? 5.617 -7.437 -14.840 1.00 82.31 125 PRO A N 1
ATOM 1010 C CA . PRO A 1 125 ? 5.506 -6.904 -16.201 1.00 82.31 125 PRO A CA 1
ATOM 1011 C C . PRO A 1 125 ? 6.707 -7.218 -17.115 1.00 82.31 125 PRO A C 1
ATOM 1013 O O . PRO A 1 125 ? 6.550 -7.253 -18.339 1.00 82.31 125 PRO A O 1
ATOM 1016 N N . TYR A 1 126 ? 7.893 -7.470 -16.547 1.00 79.81 126 TYR A N 1
ATOM 1017 C CA . TYR A 1 126 ? 9.100 -7.802 -17.309 1.00 79.81 126 TYR A CA 1
ATOM 1018 C C . TYR A 1 126 ? 9.054 -9.202 -17.925 1.00 79.81 126 TYR A C 1
ATOM 1020 O O . TYR A 1 126 ? 9.660 -9.406 -18.979 1.00 79.81 126 TYR A O 1
ATOM 1028 N N . ASP A 1 127 ? 8.292 -10.128 -17.339 1.00 76.81 127 ASP A N 1
ATOM 1029 C CA . ASP A 1 127 ? 8.128 -11.480 -17.882 1.00 76.81 127 ASP A CA 1
ATOM 1030 C C . ASP A 1 127 ? 7.388 -11.460 -19.234 1.00 76.81 127 ASP A C 1
ATOM 1032 O O . ASP A 1 127 ? 7.657 -12.279 -20.111 1.00 76.81 127 ASP A O 1
ATOM 1036 N N . ASN A 1 128 ? 6.522 -10.461 -19.453 1.00 66.62 128 ASN A N 1
ATOM 1037 C CA . ASN A 1 128 ? 5.667 -10.344 -20.641 1.00 66.62 128 ASN A CA 1
ATOM 1038 C C . ASN A 1 128 ? 6.088 -9.231 -21.628 1.00 66.62 128 ASN A C 1
ATOM 1040 O O . ASN A 1 128 ? 5.303 -8.852 -22.495 1.00 66.62 128 ASN A O 1
ATOM 1044 N N . ARG A 1 129 ? 7.324 -8.707 -21.533 1.00 57.28 129 ARG A N 1
ATOM 1045 C CA . ARG A 1 129 ? 7.896 -7.653 -22.415 1.00 57.28 129 ARG A CA 1
ATOM 1046 C C . ARG A 1 129 ? 7.050 -6.375 -22.562 1.00 57.28 129 ARG A C 1
ATOM 1048 O O . ARG A 1 129 ? 7.218 -5.636 -23.535 1.00 57.28 129 ARG A O 1
ATOM 1055 N N . VAL A 1 130 ? 6.173 -6.072 -21.610 1.00 56.72 130 VAL A N 1
ATOM 1056 C CA . VAL A 1 130 ? 5.446 -4.797 -21.602 1.00 56.72 130 VAL A CA 1
ATOM 1057 C C . VAL A 1 130 ? 6.385 -3.748 -21.020 1.00 56.72 130 VAL A C 1
ATOM 1059 O O . VAL A 1 130 ? 7.015 -3.988 -19.992 1.00 56.72 130 VAL A O 1
ATOM 1062 N N . TRP A 1 131 ? 6.539 -2.605 -21.691 1.00 55.59 131 TRP A N 1
ATOM 1063 C CA . TRP A 1 131 ? 7.343 -1.490 -21.189 1.00 55.59 131 TRP A CA 1
ATOM 1064 C C . TRP A 1 131 ? 6.806 -1.082 -19.818 1.00 55.59 131 TRP A C 1
ATOM 1066 O O . TRP A 1 131 ? 5.745 -0.475 -19.701 1.00 55.59 131 TRP A O 1
ATOM 1076 N N . ALA A 1 132 ? 7.504 -1.514 -18.773 1.00 59.62 132 ALA A N 1
ATOM 1077 C CA . ALA A 1 132 ? 6.978 -1.503 -17.426 1.00 59.62 132 ALA A CA 1
ATOM 1078 C C . ALA A 1 132 ? 6.926 -0.063 -16.890 1.00 59.62 132 ALA A C 1
ATOM 1080 O O . ALA A 1 132 ? 7.929 0.535 -16.498 1.00 59.62 132 ALA A O 1
ATOM 1081 N N . GLN A 1 133 ? 5.720 0.504 -16.881 1.00 60.62 133 GLN A N 1
ATOM 1082 C CA . GLN A 1 133 ? 5.432 1.875 -16.447 1.00 60.62 133 GLN A CA 1
ATOM 1083 C C . GLN A 1 133 ? 5.795 2.122 -14.969 1.00 60.62 133 GLN A C 1
ATOM 1085 O O . GLN A 1 133 ? 5.939 3.266 -14.547 1.00 60.62 133 GLN A O 1
ATOM 1090 N N . ASN A 1 134 ? 6.052 1.053 -14.205 1.00 67.94 134 ASN A N 1
ATOM 1091 C CA . ASN A 1 134 ? 6.249 1.069 -12.751 1.00 67.94 134 ASN A CA 1
ATOM 1092 C C . ASN A 1 134 ? 7.719 0.893 -12.328 1.00 67.94 134 ASN A C 1
ATOM 1094 O O . ASN A 1 134 ? 8.033 0.823 -11.139 1.00 67.94 134 ASN A O 1
ATOM 1098 N N . ASN A 1 135 ? 8.645 0.879 -13.293 1.00 72.75 135 ASN A N 1
ATOM 1099 C CA . ASN A 1 135 ? 10.086 0.700 -13.063 1.00 72.75 135 ASN A CA 1
ATOM 1100 C C . ASN A 1 135 ? 10.698 1.773 -12.170 1.00 72.75 135 ASN A C 1
ATOM 1102 O O . ASN A 1 135 ? 11.722 1.559 -11.523 1.00 72.75 135 ASN A O 1
ATOM 1106 N N . TRP A 1 136 ? 10.074 2.943 -12.124 1.00 77.19 136 TRP A N 1
ATOM 1107 C CA . TRP A 1 136 ? 10.558 4.054 -11.327 1.00 77.19 136 TRP A CA 1
ATOM 1108 C C . TRP A 1 136 ? 10.512 3.760 -9.820 1.00 77.19 136 TRP A C 1
ATOM 1110 O O . TRP A 1 136 ? 11.382 4.258 -9.109 1.00 77.19 136 TRP A O 1
ATOM 1120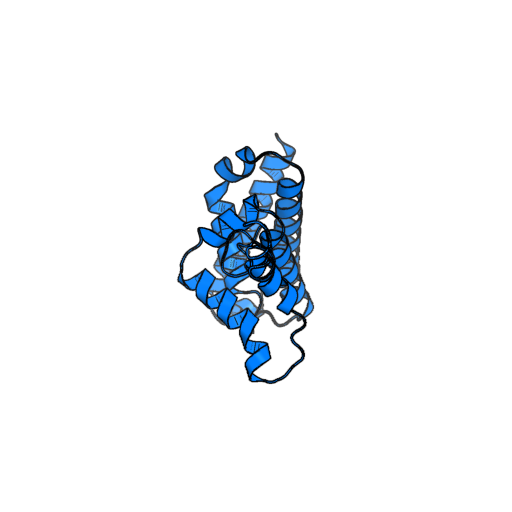 N N . ILE A 1 137 ? 9.594 2.908 -9.336 1.00 85.19 137 ILE A N 1
ATOM 1121 C CA . ILE A 1 137 ? 9.579 2.445 -7.934 1.00 85.19 137 ILE A CA 1
ATOM 1122 C C . ILE A 1 137 ? 10.825 1.592 -7.653 1.00 85.19 137 ILE A C 1
ATOM 1124 O O . ILE A 1 137 ? 11.537 1.833 -6.679 1.00 85.19 137 ILE A O 1
ATOM 1128 N N . LEU A 1 138 ? 11.163 0.665 -8.557 1.00 81.75 138 LEU A N 1
ATOM 1129 C CA . LEU A 1 138 ? 12.376 -0.158 -8.453 1.00 81.75 138 LEU A CA 1
ATOM 1130 C C . LEU A 1 138 ? 13.653 0.697 -8.472 1.00 81.75 138 LEU A C 1
ATOM 1132 O O . LEU A 1 138 ? 14.569 0.475 -7.680 1.00 81.75 138 LEU A O 1
ATOM 1136 N N . VAL A 1 139 ? 13.693 1.739 -9.309 1.00 77.56 139 VAL A N 1
ATOM 1137 C CA . VAL A 1 139 ? 14.812 2.697 -9.343 1.00 77.56 139 VAL A CA 1
ATOM 1138 C C . VAL A 1 139 ? 14.964 3.444 -8.013 1.00 77.56 139 VAL A C 1
ATOM 1140 O O . VAL A 1 139 ? 16.086 3.786 -7.637 1.00 77.56 139 VAL A O 1
ATOM 1143 N N . ARG A 1 140 ? 13.880 3.695 -7.266 1.00 76.69 140 ARG A N 1
ATOM 1144 C CA . ARG A 1 140 ? 13.969 4.315 -5.931 1.00 76.69 140 ARG A CA 1
ATOM 1145 C C . ARG A 1 140 ? 14.607 3.379 -4.910 1.00 76.69 140 ARG A C 1
ATOM 1147 O O . ARG A 1 140 ? 15.470 3.842 -4.168 1.00 76.69 140 ARG A O 1
ATOM 1154 N N . PHE A 1 141 ? 14.300 2.079 -4.947 1.00 74.12 141 PHE A N 1
ATOM 1155 C CA . PHE A 1 141 ? 15.038 1.089 -4.149 1.00 74.12 141 PHE A CA 1
ATOM 1156 C C . PHE A 1 141 ? 16.527 1.054 -4.518 1.00 74.12 141 PHE A C 1
ATOM 1158 O O . PHE A 1 141 ? 17.380 0.933 -3.640 1.00 74.12 141 PHE A O 1
ATOM 1165 N N . TRP A 1 142 ? 16.856 1.223 -5.803 1.00 66.88 142 TRP A N 1
ATOM 1166 C CA . TRP A 1 142 ? 18.243 1.285 -6.275 1.00 66.88 142 TRP A CA 1
ATOM 1167 C C . TRP A 1 142 ? 18.985 2.568 -5.898 1.00 66.88 142 TRP A C 1
ATOM 1169 O O . TRP A 1 142 ? 20.189 2.504 -5.702 1.00 66.88 142 TRP A O 1
ATOM 1179 N N . LYS A 1 143 ? 18.312 3.721 -5.797 1.00 59.00 143 LYS A N 1
ATOM 1180 C CA . LYS A 1 143 ? 18.940 5.016 -5.456 1.00 59.00 143 LYS A CA 1
ATOM 1181 C C . LYS A 1 143 ? 19.124 5.257 -3.951 1.00 59.00 143 LYS A C 1
ATOM 1183 O O . LYS A 1 143 ? 19.766 6.238 -3.581 1.00 59.00 143 LYS A O 1
ATOM 1188 N N . GLY A 1 144 ? 18.537 4.424 -3.092 1.00 56.72 144 GLY A N 1
ATOM 1189 C CA . GLY A 1 144 ? 18.735 4.492 -1.643 1.00 56.72 144 GLY A CA 1
ATOM 1190 C C . GLY A 1 144 ? 20.116 3.991 -1.201 1.00 56.72 144 GLY A C 1
ATOM 1191 O O . GLY A 1 144 ? 20.959 3.618 -2.012 1.00 56.72 144 GLY A O 1
ATOM 1192 N N . SER A 1 145 ? 20.339 3.908 0.113 1.00 50.88 145 SER A N 1
ATOM 1193 C CA . SER A 1 145 ? 21.559 3.354 0.733 1.00 50.88 145 SER A CA 1
ATOM 1194 C C . SER A 1 145 ? 21.716 1.824 0.562 1.00 50.88 145 SER A C 1
ATOM 1196 O O . SER A 1 145 ? 22.300 1.170 1.428 1.00 50.88 145 SER A O 1
ATOM 1198 N N . GLY A 1 146 ? 21.163 1.250 -0.513 1.00 62.59 146 GLY A N 1
ATOM 1199 C CA . GLY A 1 146 ? 21.039 -0.182 -0.786 1.00 62.59 146 GLY A CA 1
ATOM 1200 C C . GLY A 1 146 ? 21.866 -0.673 -1.986 1.00 62.59 146 GLY A C 1
ATOM 1201 O O . GLY A 1 146 ? 23.052 -0.371 -2.108 1.00 62.59 146 GLY A O 1
ATOM 1202 N N . PHE A 1 147 ? 21.240 -1.494 -2.839 1.00 50.09 147 PHE A N 1
ATOM 1203 C CA . PHE A 1 147 ? 21.874 -2.462 -3.755 1.00 50.09 147 PHE A CA 1
ATOM 1204 C C . PHE A 1 147 ? 22.637 -1.909 -4.979 1.00 50.09 147 PHE A C 1
ATOM 1206 O O . PHE A 1 147 ? 23.323 -2.687 -5.640 1.00 50.09 147 PHE A O 1
ATOM 1213 N N . ALA A 1 148 ? 22.567 -0.618 -5.313 1.00 49.47 148 ALA A N 1
ATOM 1214 C CA . ALA A 1 148 ? 23.260 -0.079 -6.486 1.00 49.47 148 ALA A CA 1
ATOM 1215 C C . ALA A 1 148 ? 23.774 1.348 -6.232 1.00 49.47 148 ALA A C 1
ATOM 1217 O O . ALA A 1 148 ? 23.056 2.200 -5.738 1.00 49.47 148 ALA A O 1
ATOM 1218 N N . PHE A 1 149 ? 25.036 1.609 -6.587 1.00 46.16 149 PHE A N 1
ATOM 1219 C CA . PHE A 1 149 ? 25.737 2.895 -6.428 1.00 46.16 149 PHE A CA 1
ATOM 1220 C C . PHE A 1 149 ? 26.026 3.359 -4.989 1.00 46.16 149 PHE A C 1
ATOM 1222 O O . PHE A 1 149 ? 25.699 4.463 -4.571 1.00 46.16 149 PHE A O 1
ATOM 1229 N N . ARG A 1 150 ? 26.846 2.575 -4.278 1.00 53.75 150 ARG A N 1
ATOM 1230 C CA . ARG A 1 150 ? 27.579 3.018 -3.070 1.00 53.75 150 ARG A CA 1
ATOM 1231 C C . ARG A 1 150 ? 28.803 3.903 -3.363 1.00 53.75 150 ARG A C 1
ATOM 1233 O O . ARG A 1 150 ? 29.651 4.127 -2.500 1.00 53.75 150 ARG A O 1
ATOM 1240 N N . TYR A 1 151 ? 28.953 4.350 -4.603 1.00 54.16 151 TYR A N 1
ATOM 1241 C CA . TYR A 1 151 ? 30.151 5.024 -5.073 1.00 54.16 151 TYR A CA 1
ATOM 1242 C C . TYR A 1 151 ? 29.996 6.538 -4.930 1.00 54.16 151 TYR A C 1
ATOM 1244 O O . TYR A 1 151 ? 29.400 7.182 -5.783 1.00 54.16 151 TYR A O 1
ATOM 1252 N N . PHE A 1 152 ? 30.587 7.109 -3.876 1.00 55.94 152 PHE A N 1
ATOM 1253 C CA . PHE A 1 152 ? 30.773 8.565 -3.759 1.00 55.94 152 PHE A CA 1
ATOM 1254 C C . PHE A 1 152 ? 31.654 9.120 -4.904 1.00 55.94 152 PHE A C 1
ATOM 1256 O O . PHE A 1 152 ? 31.540 10.278 -5.286 1.00 55.94 152 PHE A O 1
ATOM 1263 N N . LEU A 1 153 ? 32.489 8.256 -5.500 1.00 56.69 153 LEU A N 1
ATOM 1264 C CA . LEU A 1 153 ? 33.191 8.456 -6.769 1.00 56.69 153 LEU A CA 1
ATOM 1265 C C . LEU A 1 153 ? 33.078 7.193 -7.620 1.00 56.69 153 LEU A C 1
ATOM 1267 O O . LEU A 1 153 ? 33.320 6.097 -7.107 1.00 56.69 153 LEU A O 1
ATOM 1271 N N . SER A 1 154 ? 32.790 7.360 -8.917 1.00 59.62 154 SER A N 1
ATOM 1272 C CA . SER A 1 154 ? 32.812 6.273 -9.909 1.00 59.62 154 SER A CA 1
ATOM 1273 C C . SER A 1 154 ? 34.074 5.408 -9.736 1.00 59.62 154 SER A C 1
ATOM 1275 O O . SER A 1 154 ? 35.159 5.973 -9.581 1.00 59.62 154 SER A O 1
ATOM 1277 N N . PRO A 1 155 ? 33.984 4.063 -9.775 1.00 63.25 155 PRO A N 1
ATOM 1278 C CA . PRO A 1 155 ? 35.137 3.167 -9.619 1.00 63.25 155 PRO A CA 1
ATOM 1279 C C . PRO A 1 155 ? 36.317 3.527 -10.530 1.00 63.25 155 PRO A C 1
ATOM 1281 O O . PRO A 1 155 ? 37.470 3.433 -10.122 1.00 63.25 155 PRO A O 1
ATOM 1284 N N . HIS A 1 156 ? 36.015 4.033 -11.725 1.00 65.69 156 HIS A N 1
ATOM 1285 C CA . HIS A 1 156 ? 36.977 4.456 -12.743 1.00 65.69 156 HIS A CA 1
ATOM 1286 C C . HIS A 1 156 ? 37.713 5.767 -12.411 1.00 65.69 156 HIS A C 1
ATOM 1288 O O . HIS A 1 156 ? 38.672 6.119 -13.090 1.00 65.69 156 HIS A O 1
ATOM 1294 N N . LEU A 1 157 ? 37.267 6.508 -11.392 1.00 65.06 157 LEU A N 1
ATOM 1295 C CA . LEU A 1 157 ? 37.903 7.738 -10.909 1.00 65.06 157 LEU A CA 1
ATOM 1296 C C . LEU A 1 157 ? 38.813 7.494 -9.695 1.00 65.06 157 LEU A C 1
ATOM 1298 O O . LEU A 1 157 ? 39.608 8.368 -9.358 1.00 65.06 157 LEU A O 1
ATOM 1302 N N . LYS A 1 158 ? 38.745 6.317 -9.051 1.00 58.44 158 LYS A N 1
ATOM 1303 C CA . LYS A 1 158 ? 39.599 5.981 -7.894 1.00 58.44 158 LYS A CA 1
ATOM 1304 C C . LYS A 1 158 ? 41.071 5.777 -8.259 1.00 58.44 158 LYS A C 1
ATOM 1306 O O . LYS A 1 158 ? 41.927 5.924 -7.401 1.00 58.44 158 LYS A O 1
ATOM 1311 N N . THR A 1 159 ? 41.369 5.469 -9.516 1.00 59.66 159 THR A N 1
ATOM 1312 C CA . THR A 1 159 ? 42.729 5.201 -10.010 1.00 59.66 159 THR A CA 1
ATOM 1313 C C . THR A 1 159 ? 43.512 6.454 -10.407 1.00 59.66 159 THR A C 1
ATOM 1315 O O . THR A 1 159 ? 44.664 6.333 -10.804 1.00 59.66 159 THR A O 1
ATOM 1318 N N . LYS A 1 160 ? 42.918 7.654 -10.318 1.00 55.84 160 LYS A N 1
ATOM 1319 C CA . LYS A 1 160 ? 43.574 8.923 -10.690 1.00 55.84 160 LYS A CA 1
ATOM 1320 C C . LYS A 1 160 ? 44.043 9.776 -9.503 1.00 55.84 160 LYS A C 1
ATOM 1322 O O . LYS A 1 160 ? 44.503 10.889 -9.728 1.00 55.84 160 LYS A O 1
ATOM 1327 N N . ILE A 1 161 ? 43.907 9.291 -8.265 1.00 56.69 161 ILE A N 1
ATOM 1328 C CA . ILE A 1 161 ? 44.304 10.020 -7.040 1.00 56.69 161 ILE A CA 1
ATOM 1329 C C . ILE A 1 161 ? 45.440 9.286 -6.297 1.00 56.69 161 ILE A C 1
ATOM 1331 O O . ILE A 1 161 ? 45.495 9.269 -5.072 1.00 56.69 161 ILE A O 1
ATOM 1335 N N . THR A 1 162 ? 46.352 8.667 -7.042 1.00 45.53 162 THR A N 1
ATOM 1336 C CA . THR A 1 162 ? 47.652 8.197 -6.533 1.00 45.53 162 THR A CA 1
ATOM 1337 C C . THR A 1 162 ? 48.746 8.759 -7.405 1.00 45.53 162 THR A C 1
ATOM 1339 O O . THR A 1 162 ? 48.553 8.705 -8.641 1.00 45.53 162 THR A O 1
#

Organism: NCBI:txid1518452

Sequence (162 aa):
PRRITGYVNLLTLTYNSIKAASESGELFGFVPDYYLNVFTELSLGLADSFALQDYQVTQEHASLYRSLTSFLSCHFTDHRIRYTDSREHFMSALAMFVTCRATLTVIENIDEYSRQHMVRSLLQPYDNRVWAQNNWILVRFWKGSGFAFRYFLSPHLKTKIT

Radius of gyration: 17.86 Å; chains: 1; bounding box: 65×32×40 Å

Foldseek 3Di:
DVVVVVLVVVLVVLLVVLVVLVVVPLSSLVPDLVSLVVNLVSLQVVLVVLVVDDLVVCVVCVVSLLSSLLCLLQPLQPVSPPDPVSSVSSLVSNLSLLPDPSSVVSLVPHDPVSNVSSVCSQCVVVVVPDPRPSCVSVVSCQPPPDDHDPPPDDPVCVVVPD

Secondary structure (DSSP, 8-state):
-HHHHHHHHHHHHHHHHHHHHHTTGGGGGGS-HHHHHHHHHHHHHHHHHHHHS-THHHHHTHHHHHHHHHHHHHHTT-TT---HHHHHHHHHHHHHHHHSHHHHHHHHTS-HHHHHHHHHHHHHHHHTT---TTHHHHHHHHHSSSSS---SS-GGGGGG--

pLDDT: mean 80.98, std 14.54, range [45.53, 96.5]